Protein AF-A6JV77-F1 (afdb_monomer_lite)

pLDDT: mean 73.1, std 11.53, range [44.69, 89.31]

Foldseek 3Di:
DLCVQANVVVLVVLVVQLVVLVVQLVVLVVVDVVRNVRSVVSNVVSVVVSVVSVCVSVVVVCCCVPVNCVVVVVVVDPD

Structure (mmCIF, N/CA/C/O backbone):
data_AF-A6JV77-F1
#
_entry.id   AF-A6JV77-F1
#
loop_
_atom_site.group_PDB
_atom_site.id
_atom_site.type_symbol
_atom_site.label_atom_id
_atom_site.label_alt_id
_atom_site.label_comp_id
_atom_site.label_asym_id
_atom_site.label_entity_id
_atom_site.label_seq_id
_atom_site.pdbx_PDB_ins_code
_atom_site.Cartn_x
_atom_site.Cartn_y
_atom_site.Cartn_z
_atom_site.occupancy
_atom_site.B_iso_or_equiv
_atom_site.auth_seq_id
_atom_site.auth_comp_id
_atom_site.auth_asym_id
_atom_site.auth_atom_id
_atom_site.pdbx_PDB_model_num
ATOM 1 N N . MET A 1 1 ? -11.411 2.576 0.981 1.00 50.81 1 MET A N 1
ATOM 2 C CA . MET A 1 1 ? -11.433 1.576 2.073 1.00 50.81 1 MET A CA 1
ATOM 3 C C . MET A 1 1 ? -10.369 1.892 3.125 1.00 50.81 1 ME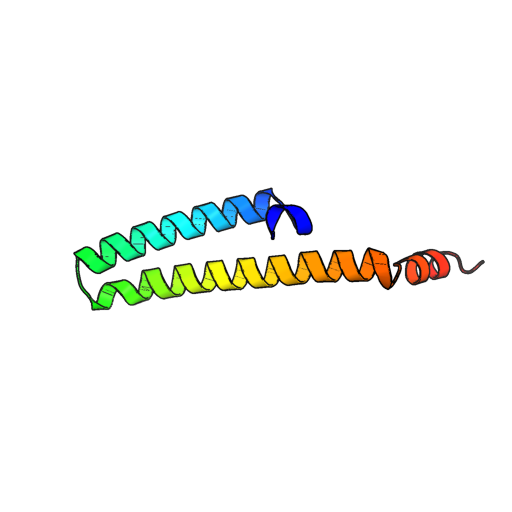T A C 1
ATOM 5 O O . MET A 1 1 ? -10.726 2.545 4.092 1.00 50.81 1 MET A O 1
ATOM 9 N N . ALA A 1 2 ? -9.076 1.585 2.937 1.00 55.88 2 ALA A N 1
ATOM 10 C CA . ALA A 1 2 ? -8.043 1.812 3.974 1.00 55.88 2 ALA A CA 1
ATOM 11 C C . ALA A 1 2 ? -7.978 3.251 4.545 1.00 55.88 2 ALA A C 1
ATOM 13 O O . ALA A 1 2 ? -7.800 3.431 5.746 1.00 55.88 2 ALA A O 1
ATOM 14 N N . GLY A 1 3 ? -8.174 4.279 3.709 1.00 59.12 3 GLY A N 1
ATOM 15 C CA . GLY A 1 3 ? -8.156 5.679 4.155 1.00 59.12 3 GLY A CA 1
ATOM 16 C C . GLY A 1 3 ? -9.345 6.105 5.024 1.00 59.12 3 GLY A C 1
ATOM 17 O O . GLY A 1 3 ? -9.187 6.998 5.846 1.00 59.12 3 GLY A O 1
ATOM 18 N N . TRP A 1 4 ? -10.506 5.458 4.882 1.00 60.28 4 TRP A N 1
ATOM 19 C CA . TRP A 1 4 ? -11.693 5.743 5.702 1.00 60.28 4 TRP A CA 1
ATOM 20 C C . TRP A 1 4 ? -11.701 4.956 7.011 1.00 60.28 4 TRP A C 1
ATOM 22 O O . TRP A 1 4 ? -12.139 5.475 8.031 1.00 60.28 4 TRP A O 1
ATOM 32 N N . TYR A 1 5 ? -11.206 3.716 6.986 1.00 60.12 5 TYR A N 1
ATOM 33 C CA . TYR A 1 5 ? -11.274 2.823 8.144 1.00 60.12 5 TYR A CA 1
ATOM 34 C C . TYR A 1 5 ? -10.029 2.856 9.038 1.00 60.12 5 TYR A C 1
ATOM 36 O O . TYR A 1 5 ? -10.141 2.510 10.208 1.00 60.12 5 TYR A O 1
ATOM 44 N N . PHE A 1 6 ? -8.860 3.262 8.522 1.00 63.09 6 PHE A N 1
ATOM 45 C CA . PHE A 1 6 ? -7.608 3.262 9.287 1.00 63.09 6 PHE A CA 1
ATOM 46 C C . PHE A 1 6 ? -6.994 4.660 9.414 1.00 63.09 6 PHE A C 1
ATOM 48 O O . PHE A 1 6 ? -7.044 5.262 10.482 1.00 63.09 6 PHE A O 1
ATOM 55 N N . ASN A 1 7 ? -6.414 5.200 8.337 1.00 70.06 7 ASN A N 1
ATOM 56 C CA . ASN A 1 7 ? -5.832 6.541 8.347 1.00 70.06 7 ASN A CA 1
ATOM 57 C C . ASN A 1 7 ? -5.646 7.075 6.919 1.00 70.06 7 ASN A C 1
ATOM 59 O O . ASN A 1 7 ? -4.932 6.483 6.103 1.00 70.06 7 ASN A O 1
ATOM 63 N N . GLN A 1 8 ? -6.266 8.218 6.628 1.00 77.00 8 GLN A N 1
ATOM 64 C CA . GLN A 1 8 ? -6.253 8.824 5.300 1.00 77.00 8 GLN A CA 1
ATOM 65 C C . GLN A 1 8 ? -4.845 9.239 4.851 1.00 77.00 8 GLN A C 1
ATOM 67 O O . GLN A 1 8 ? -4.499 9.033 3.689 1.00 77.00 8 GLN A O 1
ATOM 72 N N . VAL A 1 9 ? -4.001 9.752 5.751 1.00 78.62 9 VAL A N 1
ATOM 73 C CA . VAL A 1 9 ? -2.636 10.205 5.424 1.00 78.62 9 VAL A CA 1
ATOM 74 C C . VAL A 1 9 ? -1.766 9.025 4.997 1.00 78.62 9 VAL A C 1
ATOM 76 O O . VAL A 1 9 ? -1.145 9.065 3.936 1.00 78.62 9 VAL A O 1
ATOM 79 N N . PHE A 1 10 ? -1.794 7.928 5.757 1.00 73.50 10 PHE A N 1
ATOM 80 C CA . PHE A 1 10 ? -1.055 6.712 5.406 1.00 73.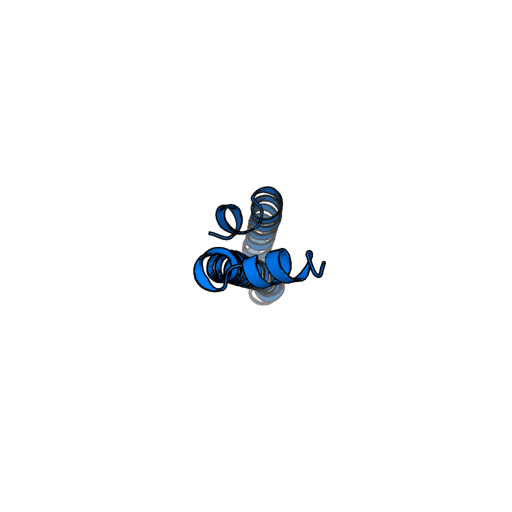50 10 PHE A CA 1
ATOM 81 C C . PHE A 1 10 ? -1.543 6.090 4.096 1.00 73.50 10 PHE A C 1
ATOM 83 O O . PHE A 1 10 ? -0.726 5.708 3.260 1.00 73.50 10 PHE A O 1
ATOM 90 N N . ALA A 1 11 ? -2.860 6.034 3.878 1.00 76.94 11 ALA A N 1
ATOM 91 C CA . ALA A 1 11 ? -3.420 5.531 2.626 1.00 76.94 11 ALA A CA 1
ATOM 92 C C . ALA A 1 11 ? -2.995 6.385 1.419 1.00 76.94 11 ALA A C 1
ATOM 94 O O . ALA A 1 11 ? -2.710 5.841 0.353 1.00 76.94 11 ALA A O 1
ATOM 95 N N . THR A 1 12 ? -2.904 7.706 1.594 1.00 82.56 12 THR A N 1
ATOM 96 C CA . THR A 1 12 ? -2.496 8.631 0.529 1.00 82.56 12 THR A CA 1
ATOM 97 C C . THR A 1 12 ? -1.002 8.496 0.227 1.00 82.56 12 THR A C 1
ATOM 99 O O . THR A 1 12 ? -0.630 8.346 -0.935 1.00 82.56 12 THR A O 1
ATOM 102 N N . CYS A 1 13 ? -0.143 8.434 1.252 1.00 84.62 13 CYS A N 1
ATOM 103 C CA . CYS A 1 13 ? 1.293 8.182 1.083 1.00 84.62 13 CYS A CA 1
ATOM 104 C C . CYS A 1 13 ? 1.573 6.835 0.395 1.00 84.62 13 CYS A C 1
ATOM 106 O O . CYS A 1 13 ? 2.372 6.771 -0.540 1.00 84.62 13 CYS A O 1
ATOM 108 N N . LEU A 1 14 ? 0.889 5.762 0.807 1.00 80.81 14 LEU A N 1
ATOM 109 C CA . LEU A 1 14 ? 1.014 4.446 0.170 1.00 80.81 14 LEU A CA 1
ATOM 110 C C . LEU A 1 14 ? 0.475 4.446 -1.268 1.00 80.81 14 LEU A C 1
ATOM 112 O O . LEU A 1 14 ? 1.066 3.813 -2.141 1.00 80.81 14 LEU A O 1
ATOM 116 N N . GLY A 1 15 ? -0.596 5.193 -1.543 1.00 83.94 15 GLY A N 1
ATOM 117 C CA . GLY A 1 15 ? -1.114 5.392 -2.898 1.00 83.94 15 GLY A CA 1
ATOM 118 C C . GLY A 1 15 ? -0.116 6.100 -3.820 1.00 83.94 15 GLY A C 1
ATOM 119 O O . GLY A 1 15 ? 0.100 5.657 -4.947 1.00 83.94 15 GLY A O 1
ATOM 120 N N . LEU A 1 16 ? 0.560 7.146 -3.336 1.00 87.31 16 LEU A N 1
ATOM 121 C CA . LEU A 1 16 ? 1.613 7.837 -4.091 1.00 87.31 16 LEU A CA 1
ATOM 122 C C . LEU A 1 16 ? 2.809 6.915 -4.374 1.00 87.31 16 LEU A C 1
ATOM 124 O O . LEU A 1 16 ? 3.296 6.860 -5.505 1.00 87.31 16 LEU A O 1
ATOM 128 N N . LEU A 1 17 ? 3.234 6.128 -3.380 1.00 83.62 17 LEU A N 1
ATOM 129 C CA . LEU A 1 17 ? 4.274 5.109 -3.558 1.00 83.62 17 LEU A CA 1
ATOM 130 C C . LEU A 1 17 ? 3.872 4.054 -4.599 1.00 83.62 17 LEU A C 1
ATOM 132 O O . LEU A 1 17 ? 4.706 3.637 -5.405 1.00 83.62 17 LEU A O 1
ATOM 136 N N . TYR A 1 18 ? 2.600 3.644 -4.624 1.00 84.62 18 TYR A N 1
ATOM 137 C CA . TYR A 1 18 ? 2.083 2.710 -5.625 1.00 84.62 18 TYR A CA 1
ATOM 138 C C . TYR A 1 18 ? 2.159 3.292 -7.041 1.00 84.62 18 TYR A C 1
ATOM 140 O O . TYR A 1 18 ? 2.617 2.608 -7.959 1.00 84.62 18 TYR A O 1
ATOM 148 N N . ILE A 1 19 ? 1.766 4.558 -7.223 1.00 86.38 19 ILE A N 1
ATOM 149 C CA . ILE A 1 19 ? 1.842 5.248 -8.521 1.00 86.38 19 ILE A CA 1
ATOM 150 C C . ILE A 1 19 ? 3.295 5.323 -9.001 1.00 86.38 19 ILE A C 1
ATOM 152 O O . ILE A 1 19 ? 3.578 5.000 -10.155 1.00 86.38 19 ILE A O 1
ATOM 156 N N . TYR A 1 20 ? 4.234 5.655 -8.111 1.00 84.31 20 TYR A N 1
ATOM 157 C CA . TYR A 1 20 ? 5.659 5.663 -8.441 1.00 84.31 20 TYR A CA 1
ATOM 158 C C . TYR A 1 20 ? 6.173 4.271 -8.847 1.00 84.31 20 TYR A C 1
ATOM 160 O O . TYR A 1 20 ? 6.854 4.123 -9.864 1.00 84.31 20 TYR A O 1
ATOM 168 N N . ALA A 1 21 ? 5.800 3.224 -8.104 1.00 78.50 21 ALA A N 1
ATOM 169 C CA . ALA A 1 21 ? 6.157 1.847 -8.443 1.00 78.50 21 ALA A CA 1
ATOM 170 C C . ALA A 1 21 ? 5.586 1.417 -9.807 1.00 78.50 21 ALA A C 1
ATOM 172 O O . ALA A 1 21 ? 6.272 0.737 -10.575 1.00 78.50 21 ALA A O 1
ATOM 173 N N . ARG A 1 22 ? 4.363 1.850 -10.146 1.00 80.31 22 ARG A N 1
ATOM 174 C CA . ARG A 1 22 ? 3.733 1.605 -11.455 1.00 80.31 22 ARG A CA 1
ATOM 175 C C . ARG A 1 22 ? 4.428 2.355 -12.584 1.00 80.31 22 ARG A C 1
ATOM 177 O O . ARG A 1 22 ? 4.639 1.764 -13.639 1.00 80.31 22 ARG A O 1
ATOM 184 N N . HIS A 1 23 ? 4.856 3.593 -12.353 1.00 83.38 23 HIS A N 1
ATOM 185 C CA . HIS A 1 23 ? 5.669 4.333 -13.317 1.00 83.38 23 HIS A CA 1
ATOM 186 C C . HIS A 1 23 ? 6.992 3.602 -13.600 1.00 83.38 23 HIS A C 1
ATOM 188 O O . HIS A 1 23 ? 7.356 3.379 -14.753 1.00 83.38 23 HIS A O 1
ATOM 194 N N . LYS A 1 24 ? 7.671 3.123 -12.547 1.00 78.38 24 LYS A N 1
ATOM 195 C CA . LYS A 1 24 ? 8.908 2.334 -12.674 1.00 78.38 24 LYS A CA 1
ATOM 196 C C . LYS A 1 24 ? 8.696 0.996 -13.390 1.00 78.38 24 LYS A C 1
ATOM 198 O O . LYS A 1 24 ? 9.557 0.573 -14.154 1.00 78.38 24 LYS A O 1
ATOM 203 N N . TYR A 1 25 ? 7.559 0.338 -13.161 1.00 74.69 25 TYR A N 1
ATOM 204 C CA . TYR A 1 25 ? 7.172 -0.876 -13.882 1.00 74.69 25 TYR A CA 1
ATOM 205 C C . TYR A 1 25 ? 7.013 -0.618 -15.385 1.00 74.69 25 TYR A C 1
ATOM 207 O O . TYR A 1 25 ? 7.536 -1.385 -16.187 1.00 74.69 25 TYR A O 1
ATOM 215 N N . PHE A 1 26 ? 6.328 0.468 -15.754 1.00 77.19 26 PHE A N 1
ATOM 216 C CA . PHE A 1 2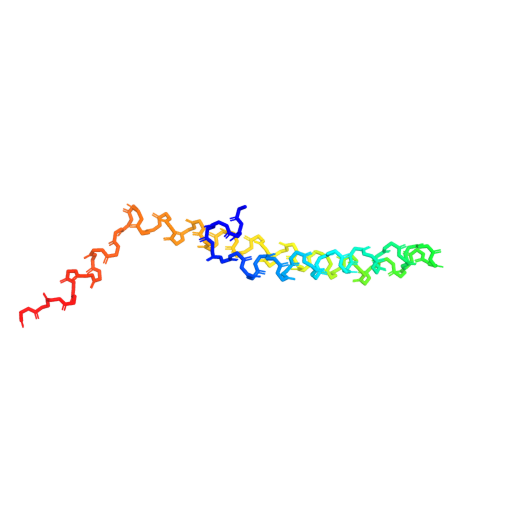6 ? 6.062 0.815 -17.151 1.00 77.19 26 PHE A CA 1
ATOM 217 C C . PHE A 1 26 ? 7.353 1.154 -17.903 1.00 77.19 26 PHE A C 1
ATOM 219 O O . PHE A 1 26 ? 7.594 0.640 -18.992 1.00 77.19 26 PHE A O 1
ATOM 226 N N . TRP A 1 27 ? 8.224 1.947 -17.274 1.00 78.81 27 TRP A N 1
ATOM 227 C CA . TRP A 1 27 ? 9.524 2.298 -17.843 1.00 78.81 27 TRP A CA 1
ATOM 228 C C . TRP A 1 27 ? 10.452 1.084 -17.964 1.00 78.81 27 TRP A C 1
ATOM 230 O O . TRP A 1 27 ? 11.093 0.886 -18.989 1.00 78.81 27 TRP A O 1
ATOM 240 N N . GLY A 1 28 ? 10.480 0.222 -16.941 1.00 76.56 28 GLY A N 1
ATOM 241 C CA . GLY A 1 28 ? 11.249 -1.021 -16.982 1.00 76.56 28 GLY A CA 1
ATOM 242 C C . GLY A 1 28 ? 10.757 -1.982 -18.065 1.00 76.56 28 GLY A C 1
ATOM 243 O O . GLY A 1 28 ? 11.575 -2.608 -18.727 1.00 76.56 28 GLY A O 1
ATOM 244 N N . TYR A 1 29 ? 9.440 -2.064 -18.287 1.00 67.56 29 TYR A N 1
ATOM 245 C CA . TYR A 1 29 ? 8.853 -2.871 -19.360 1.00 67.56 29 TYR A CA 1
ATOM 246 C C . TYR A 1 29 ? 9.222 -2.353 -20.755 1.00 67.56 29 TYR A C 1
ATOM 248 O O . TYR A 1 29 ? 9.505 -3.159 -21.637 1.00 67.56 29 TYR A O 1
ATOM 256 N N . ALA A 1 30 ? 9.258 -1.028 -20.938 1.00 74.19 30 ALA A N 1
ATOM 257 C CA . ALA A 1 30 ? 9.675 -0.402 -22.192 1.00 74.19 30 ALA A CA 1
ATOM 258 C C . ALA A 1 30 ? 11.151 -0.674 -22.532 1.00 74.19 30 ALA A C 1
ATOM 260 O O . ALA A 1 30 ? 11.516 -0.701 -23.702 1.00 74.19 30 ALA A O 1
ATOM 261 N N . GLU A 1 31 ? 11.992 -0.884 -21.519 1.00 78.19 31 GLU A N 1
ATOM 262 C CA . GLU A 1 31 ? 13.427 -1.096 -21.700 1.00 78.19 31 GLU A CA 1
ATOM 263 C C . GLU A 1 31 ? 13.795 -2.579 -21.888 1.00 78.19 31 GLU A C 1
ATOM 265 O O . GLU A 1 31 ? 14.577 -2.912 -22.773 1.00 78.19 31 GLU A O 1
ATOM 270 N N . ALA A 1 32 ? 13.245 -3.485 -21.071 1.00 74.25 32 ALA A N 1
ATOM 271 C CA . ALA A 1 32 ? 13.455 -4.927 -21.214 1.00 74.25 32 ALA A CA 1
ATOM 272 C C . ALA A 1 32 ? 12.382 -5.736 -20.470 1.00 74.25 32 ALA A C 1
ATOM 274 O O . ALA A 1 32 ? 12.038 -5.443 -19.323 1.00 74.25 32 ALA A O 1
ATOM 275 N N . ALA A 1 33 ? 11.923 -6.841 -21.064 1.00 69.75 33 ALA A N 1
ATOM 276 C CA . ALA A 1 33 ? 10.878 -7.684 -20.478 1.00 69.75 33 ALA A CA 1
ATOM 277 C C . ALA A 1 33 ? 11.225 -8.233 -19.074 1.00 69.75 33 ALA A C 1
ATOM 279 O O . ALA A 1 33 ? 10.320 -8.411 -18.256 1.00 69.75 33 ALA A O 1
ATOM 280 N N . GLU A 1 34 ? 12.508 -8.456 -18.760 1.00 72.31 34 GLU A N 1
ATOM 281 C CA . GLU A 1 34 ? 12.966 -8.887 -17.426 1.00 72.31 34 GLU A CA 1
ATOM 282 C C . GLU A 1 34 ? 12.907 -7.776 -16.366 1.00 72.31 34 GLU A C 1
ATOM 284 O O . GLU A 1 34 ? 12.574 -8.036 -15.205 1.00 72.31 34 GLU A O 1
ATOM 289 N N . LYS A 1 35 ? 13.140 -6.511 -16.748 1.00 70.12 35 LYS A N 1
ATOM 290 C CA . LYS A 1 35 ? 13.160 -5.369 -15.814 1.00 70.12 35 LYS A CA 1
ATOM 291 C C . LYS A 1 35 ? 11.780 -5.058 -15.215 1.00 70.12 35 LYS A C 1
ATOM 293 O O . LYS A 1 35 ? 11.683 -4.336 -14.220 1.00 70.12 35 LYS A O 1
ATOM 298 N N . ARG A 1 36 ? 10.707 -5.671 -15.734 1.00 67.44 36 ARG A N 1
ATOM 299 C CA . ARG A 1 36 ? 9.338 -5.561 -15.196 1.00 67.44 36 ARG A CA 1
ATOM 300 C C . ARG A 1 36 ? 9.194 -6.118 -13.773 1.00 67.44 36 ARG A C 1
ATOM 302 O O . ARG A 1 36 ? 8.346 -5.652 -13.016 1.00 67.44 36 ARG A O 1
ATOM 309 N N . ILE A 1 37 ? 9.992 -7.122 -13.392 1.00 74.94 37 ILE A N 1
ATOM 310 C CA . ILE A 1 37 ? 9.785 -7.888 -12.146 1.00 74.94 37 ILE A CA 1
ATOM 311 C C . ILE A 1 37 ? 9.976 -7.005 -10.906 1.00 74.94 37 ILE A C 1
ATOM 313 O O . ILE A 1 37 ? 9.259 -7.155 -9.915 1.00 74.94 37 ILE A O 1
ATOM 317 N N . ILE A 1 38 ? 10.897 -6.043 -10.974 1.00 76.44 38 ILE A N 1
ATOM 318 C CA . ILE A 1 38 ? 11.228 -5.152 -9.856 1.00 76.44 38 ILE A CA 1
ATOM 319 C C . ILE A 1 38 ? 10.055 -4.211 -9.549 1.00 76.44 38 ILE A C 1
ATOM 321 O O . ILE A 1 38 ? 9.603 -4.137 -8.405 1.00 76.44 38 ILE A O 1
ATOM 325 N N . GLY A 1 39 ? 9.511 -3.537 -10.570 1.00 73.69 39 GLY A N 1
ATOM 326 C CA . GLY A 1 39 ? 8.332 -2.677 -10.411 1.00 73.69 39 GLY A CA 1
ATOM 327 C C . GLY A 1 39 ? 7.078 -3.469 -10.023 1.00 73.69 39 GLY A C 1
ATOM 328 O O . GLY A 1 39 ? 6.262 -3.009 -9.223 1.00 73.69 39 GLY A O 1
ATOM 329 N N . PHE A 1 40 ? 6.959 -4.705 -10.517 1.00 76.69 40 PHE A N 1
ATOM 330 C CA . PHE A 1 40 ? 5.841 -5.586 -10.197 1.00 76.69 40 PHE A CA 1
ATOM 331 C C . PHE A 1 40 ? 5.850 -6.018 -8.726 1.00 76.69 40 PHE A C 1
ATOM 333 O O . PHE A 1 40 ? 4.849 -5.831 -8.040 1.00 76.69 40 PHE A O 1
ATOM 340 N N . ARG A 1 41 ? 6.987 -6.497 -8.199 1.00 81.94 41 ARG A N 1
ATOM 341 C CA . ARG A 1 41 ? 7.122 -6.871 -6.777 1.00 81.94 41 ARG A CA 1
ATOM 342 C C . ARG A 1 41 ? 6.885 -5.689 -5.837 1.00 81.94 41 ARG A C 1
ATOM 344 O O . ARG A 1 41 ? 6.226 -5.863 -4.817 1.00 81.94 41 ARG A O 1
ATOM 351 N N . LEU A 1 42 ? 7.369 -4.495 -6.191 1.00 79.00 42 LEU A N 1
ATOM 352 C CA . LEU A 1 42 ? 7.116 -3.274 -5.417 1.00 79.00 42 LEU A CA 1
ATOM 353 C C . LEU A 1 42 ? 5.625 -2.921 -5.377 1.00 79.00 42 LEU A C 1
ATOM 355 O O . LEU A 1 42 ? 5.076 -2.696 -4.303 1.00 79.00 42 LEU A O 1
ATOM 359 N N . SER A 1 43 ? 4.953 -2.918 -6.531 1.00 79.69 43 SER A N 1
ATOM 360 C CA . SER A 1 43 ? 3.517 -2.619 -6.592 1.00 79.69 43 SER A CA 1
ATOM 361 C C . SER A 1 43 ? 2.658 -3.667 -5.871 1.00 79.69 43 SER A C 1
ATOM 363 O O . SER A 1 43 ? 1.720 -3.294 -5.168 1.00 79.69 43 SER A O 1
ATOM 365 N N . LEU A 1 44 ? 3.016 -4.954 -5.964 1.00 84.75 44 LEU A N 1
ATOM 366 C CA . LEU A 1 44 ? 2.393 -6.039 -5.199 1.00 84.75 44 LEU A CA 1
ATOM 367 C C . LEU A 1 44 ? 2.579 -5.871 -3.689 1.00 84.75 44 LEU A C 1
ATOM 369 O O . LEU A 1 44 ? 1.620 -6.043 -2.945 1.00 84.75 44 LEU A O 1
ATOM 373 N N . GLY A 1 45 ? 3.783 -5.514 -3.234 1.00 87.88 45 GLY A N 1
ATOM 374 C CA . GLY A 1 45 ? 4.055 -5.282 -1.815 1.00 87.88 45 GLY A CA 1
ATOM 375 C C . GLY A 1 45 ? 3.228 -4.128 -1.245 1.00 87.88 45 GLY A C 1
ATOM 376 O O . GLY A 1 45 ? 2.650 -4.252 -0.167 1.00 87.88 45 GLY A O 1
ATOM 377 N N . ILE A 1 46 ? 3.105 -3.030 -1.996 1.00 83.50 46 ILE A N 1
ATOM 378 C CA . ILE A 1 46 ? 2.300 -1.872 -1.586 1.00 83.50 46 ILE A CA 1
ATOM 379 C C . ILE A 1 46 ? 0.805 -2.219 -1.567 1.00 83.50 46 ILE A C 1
ATOM 381 O O . ILE A 1 46 ? 0.104 -1.837 -0.632 1.00 83.50 46 ILE A O 1
ATOM 385 N N . LEU A 1 47 ? 0.322 -2.983 -2.554 1.00 84.75 47 LEU A N 1
ATOM 386 C CA . LEU A 1 47 ? -1.049 -3.497 -2.561 1.00 84.75 47 LEU A CA 1
ATOM 387 C C . LEU A 1 47 ? -1.318 -4.403 -1.357 1.00 84.75 47 LEU A C 1
ATOM 389 O O . LEU A 1 47 ? -2.302 -4.186 -0.660 1.00 84.75 47 LEU A O 1
ATOM 393 N N . ALA A 1 48 ? -0.430 -5.356 -1.068 1.00 89.31 48 ALA A N 1
ATOM 394 C CA . ALA A 1 48 ? -0.564 -6.244 0.084 1.00 89.31 48 ALA A CA 1
ATOM 395 C C . ALA A 1 48 ? -0.610 -5.460 1.406 1.00 89.31 48 ALA A C 1
ATOM 397 O O . ALA A 1 48 ? -1.480 -5.714 2.237 1.00 89.31 48 AL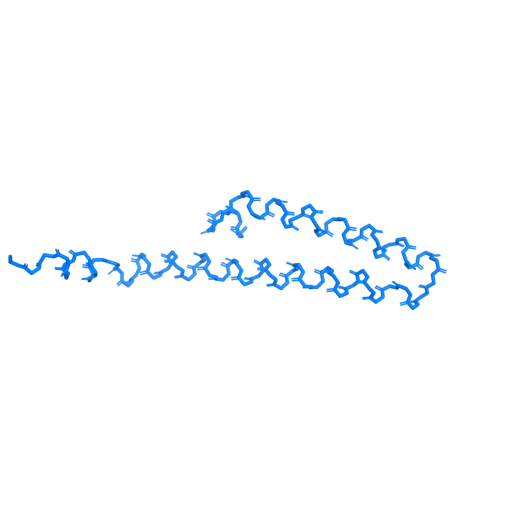A A O 1
ATOM 398 N N . L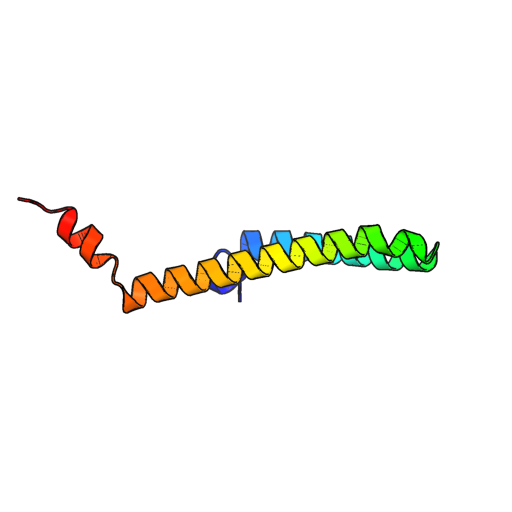EU A 1 49 ? 0.261 -4.459 1.578 1.00 82.88 49 LEU A N 1
ATOM 399 C CA . LEU A 1 49 ? 0.244 -3.572 2.746 1.00 82.88 49 LEU A CA 1
ATOM 400 C C . LEU A 1 49 ? -1.073 -2.798 2.868 1.00 82.88 49 LEU A C 1
ATOM 402 O O . LEU A 1 49 ? -1.659 -2.752 3.949 1.00 82.88 49 LEU A O 1
ATOM 406 N N . LEU A 1 50 ? -1.568 -2.221 1.770 1.00 82.38 50 LEU A N 1
ATOM 407 C CA . LEU A 1 50 ? -2.859 -1.526 1.743 1.00 82.38 50 LEU A CA 1
ATOM 408 C C . LEU A 1 50 ? -4.021 -2.463 2.094 1.00 82.38 50 LEU A C 1
ATOM 410 O O . LEU A 1 50 ? -4.933 -2.050 2.811 1.00 82.38 50 LEU A O 1
ATOM 414 N N . THR A 1 51 ? -3.987 -3.714 1.632 1.00 84.94 51 THR A N 1
ATOM 415 C CA . THR A 1 51 ? -4.987 -4.731 1.971 1.00 84.94 51 THR A CA 1
ATOM 416 C C . THR A 1 51 ? -4.935 -5.090 3.453 1.00 84.94 51 THR A C 1
ATOM 418 O O . THR A 1 51 ? -5.978 -5.092 4.100 1.00 84.94 51 THR A O 1
ATOM 421 N N . VAL A 1 52 ? -3.747 -5.320 4.021 1.00 86.19 52 VAL A N 1
ATOM 422 C CA . VAL A 1 52 ? -3.586 -5.613 5.457 1.00 86.19 52 VAL A CA 1
ATOM 423 C C . VAL A 1 52 ? -4.090 -4.451 6.313 1.00 86.19 52 VAL A C 1
ATOM 425 O O . VAL A 1 52 ? -4.849 -4.668 7.254 1.00 86.19 52 VAL A O 1
ATOM 428 N N . LEU A 1 53 ? -3.748 -3.210 5.955 1.00 80.00 53 LEU A N 1
ATOM 429 C CA . LEU A 1 53 ? -4.238 -2.009 6.641 1.00 80.00 53 LEU A CA 1
ATOM 430 C C . LEU A 1 53 ? -5.759 -1.853 6.531 1.00 80.00 53 LEU A C 1
ATOM 432 O O . LEU A 1 53 ? -6.408 -1.454 7.496 1.00 80.00 53 LEU A O 1
ATOM 436 N N . ALA A 1 54 ? -6.345 -2.176 5.375 1.00 80.44 54 ALA A N 1
ATOM 437 C CA . ALA A 1 54 ? -7.793 -2.158 5.198 1.00 80.44 54 ALA A CA 1
ATOM 438 C C . ALA A 1 54 ? -8.484 -3.211 6.075 1.00 80.44 54 ALA A C 1
ATOM 440 O O . ALA A 1 54 ? -9.454 -2.882 6.753 1.00 80.44 54 ALA A O 1
ATOM 441 N N . VAL A 1 55 ? -7.972 -4.446 6.093 1.00 85.62 55 VAL A N 1
ATOM 442 C CA . VAL A 1 55 ? -8.511 -5.540 6.914 1.00 85.62 55 VAL A CA 1
ATOM 443 C C . VAL A 1 55 ? -8.400 -5.204 8.396 1.00 85.62 55 VAL A C 1
ATOM 445 O O . VAL A 1 55 ? -9.383 -5.347 9.112 1.00 85.62 55 VAL A O 1
ATOM 448 N N . LEU A 1 56 ? -7.254 -4.688 8.848 1.00 81.00 56 LEU A N 1
ATOM 449 C CA . LEU A 1 56 ? -7.071 -4.241 10.230 1.00 81.00 56 LEU A CA 1
ATOM 450 C C . LEU A 1 56 ? -8.023 -3.099 10.595 1.00 81.00 56 LEU A C 1
ATOM 452 O O . LEU A 1 56 ? -8.639 -3.145 11.651 1.00 81.00 56 LEU A O 1
ATOM 456 N N . GLY A 1 57 ? -8.183 -2.090 9.734 1.00 80.62 57 GLY A N 1
ATOM 457 C CA . GLY A 1 57 ? -9.106 -0.981 9.990 1.00 80.62 57 GLY A CA 1
ATOM 458 C C . GLY A 1 57 ? -10.562 -1.437 10.106 1.00 80.62 57 GLY A C 1
ATOM 459 O O . GLY A 1 57 ? -11.269 -1.027 11.026 1.00 80.62 57 GLY A O 1
ATOM 460 N N . VAL A 1 58 ? -11.000 -2.323 9.207 1.00 80.94 58 VAL A N 1
ATOM 461 C CA . VAL A 1 58 ? -12.354 -2.892 9.243 1.00 80.94 58 VAL A CA 1
ATOM 462 C C . VAL A 1 58 ? -12.532 -3.792 10.463 1.00 80.94 58 VAL A C 1
ATOM 464 O O . VAL A 1 58 ? -13.516 -3.631 11.173 1.00 80.94 58 VAL A O 1
ATOM 467 N N . ALA A 1 59 ? -11.579 -4.681 10.754 1.00 82.00 59 ALA A N 1
ATOM 468 C CA . ALA A 1 59 ? -11.641 -5.578 11.905 1.00 82.00 59 ALA A CA 1
ATOM 469 C C . ALA A 1 59 ? -11.669 -4.809 13.231 1.00 82.00 59 ALA A C 1
ATOM 471 O O . ALA A 1 59 ? -12.484 -5.125 14.087 1.00 82.00 59 ALA A O 1
ATOM 472 N N . SER A 1 60 ? -10.845 -3.768 13.386 1.00 75.38 60 SER A N 1
ATOM 473 C CA . SER A 1 60 ? -10.843 -2.923 14.585 1.00 75.38 60 SER A CA 1
ATOM 474 C C . SER A 1 60 ? -12.172 -2.198 14.778 1.00 75.38 60 SER A C 1
ATOM 476 O O . SER A 1 60 ? -12.696 -2.190 15.884 1.00 75.38 60 SER A O 1
ATOM 478 N N . ARG A 1 61 ? -12.752 -1.629 13.710 1.00 73.81 61 ARG A N 1
ATOM 479 C CA . ARG A 1 61 ? -14.082 -1.001 13.775 1.00 73.81 61 ARG A CA 1
ATOM 480 C C . ARG A 1 61 ? -15.179 -2.013 14.078 1.00 73.81 61 ARG A C 1
ATOM 482 O O . ARG A 1 61 ? -16.055 -1.726 14.877 1.00 73.81 61 ARG A O 1
ATOM 489 N N . PHE A 1 62 ? -15.107 -3.196 13.477 1.00 79.19 62 PHE A N 1
ATOM 490 C CA . PHE A 1 62 ? -16.068 -4.265 13.716 1.00 79.19 62 PHE A CA 1
ATOM 491 C C . PHE A 1 62 ? -15.984 -4.785 15.156 1.00 79.19 62 PHE A C 1
ATOM 493 O O . PHE A 1 62 ? -17.015 -4.992 15.783 1.00 79.19 62 PHE A O 1
ATOM 500 N N . LEU A 1 63 ? -14.777 -4.945 15.710 1.00 73.50 63 LEU A N 1
ATOM 501 C CA . LEU A 1 63 ? -14.583 -5.302 17.117 1.00 73.50 63 LEU A CA 1
ATOM 502 C C . LEU A 1 63 ? -15.068 -4.204 18.069 1.00 73.50 63 LEU A C 1
ATOM 504 O O . LEU A 1 63 ? -15.624 -4.531 19.107 1.00 73.50 63 LEU A O 1
ATOM 508 N N . ASP A 1 64 ? -14.863 -2.929 17.746 1.00 72.56 64 ASP A N 1
ATOM 509 C CA . ASP A 1 64 ? -15.337 -1.821 18.583 1.00 72.56 64 ASP A CA 1
ATOM 510 C C . ASP A 1 64 ? -16.875 -1.752 18.599 1.00 72.56 64 ASP A C 1
ATOM 512 O O . ASP A 1 64 ? -17.479 -1.626 19.659 1.00 72.56 64 ASP A O 1
ATOM 516 N N . GLU A 1 65 ? -17.511 -1.933 17.436 1.00 73.12 65 GLU A N 1
ATOM 517 C CA . GLU A 1 65 ? -18.971 -1.893 17.276 1.00 73.12 65 GLU A CA 1
ATOM 518 C C . GLU A 1 65 ? -19.677 -3.140 17.850 1.00 73.12 65 GLU A C 1
ATOM 520 O O . GLU A 1 65 ? -20.744 -3.022 18.444 1.00 73.12 65 GLU A O 1
ATOM 525 N N . TYR A 1 66 ? -19.104 -4.342 17.679 1.00 70.50 66 TYR A N 1
ATOM 526 C CA . TYR A 1 66 ? -19.749 -5.610 18.068 1.00 70.50 66 TYR A CA 1
ATOM 527 C C . TYR A 1 66 ? -19.189 -6.253 19.335 1.00 70.50 66 TYR A C 1
ATOM 529 O O . TYR A 1 66 ? -19.930 -6.914 20.061 1.00 70.50 66 TYR A O 1
ATOM 537 N N . LEU A 1 67 ? -17.882 -6.139 19.575 1.00 63.31 67 LEU A N 1
ATOM 538 C CA . LEU A 1 67 ? -17.214 -6.777 20.715 1.00 63.31 67 LEU A CA 1
ATOM 539 C C . LEU A 1 67 ? -17.056 -5.838 21.911 1.00 63.31 67 LEU A C 1
ATOM 541 O O . LEU A 1 67 ? -16.586 -6.276 22.957 1.00 63.31 67 LEU A O 1
ATOM 545 N N . ASP A 1 68 ? -17.450 -4.581 21.727 1.00 58.00 68 ASP A N 1
ATOM 546 C CA . ASP A 1 68 ? -17.491 -3.501 22.690 1.00 58.00 68 ASP A CA 1
ATOM 547 C C . ASP A 1 68 ? -16.286 -3.496 23.648 1.00 58.00 68 ASP A C 1
ATOM 549 O O . ASP A 1 68 ? -16.235 -4.154 24.699 1.00 58.00 68 ASP A O 1
ATOM 553 N N . PHE A 1 69 ? -15.319 -2.634 23.331 1.00 54.94 69 PHE A N 1
ATOM 554 C CA . PHE A 1 69 ? -14.291 -2.191 24.274 1.00 54.94 69 PHE A CA 1
ATOM 555 C C . PHE A 1 69 ? -14.884 -1.688 25.623 1.00 54.94 69 PHE A C 1
ATOM 557 O O . PHE A 1 69 ? -14.121 -1.380 26.543 1.00 54.94 69 PHE A O 1
ATOM 564 N N . HIS A 1 70 ? -16.213 -1.659 25.820 1.00 51.56 70 HIS A N 1
ATOM 565 C CA . HIS A 1 70 ? -16.895 -1.680 27.115 1.00 51.56 70 HIS A CA 1
ATOM 566 C C . HIS A 1 70 ? -16.381 -2.738 28.078 1.00 51.56 70 HIS A C 1
ATOM 568 O O . HIS A 1 70 ? -16.425 -2.443 29.266 1.00 51.56 70 HIS A O 1
ATOM 574 N N . VAL A 1 71 ? -15.878 -3.911 27.672 1.00 54.06 71 VAL A N 1
ATOM 575 C CA . VAL A 1 71 ? -15.259 -4.819 28.664 1.00 54.06 71 VAL A CA 1
ATOM 576 C C . VAL A 1 71 ? -14.005 -4.170 29.249 1.00 54.06 71 VAL A C 1
ATOM 578 O O . VAL A 1 71 ? -13.865 -4.113 30.467 1.00 54.06 71 VAL A O 1
ATOM 581 N N . ALA A 1 72 ? -13.151 -3.561 28.423 1.00 54.25 72 ALA A N 1
ATOM 582 C CA . ALA A 1 72 ? -11.970 -2.839 28.897 1.00 54.25 72 ALA A CA 1
ATOM 583 C C . ALA A 1 72 ? -12.331 -1.554 29.670 1.00 54.25 72 ALA A C 1
ATOM 585 O O . ALA A 1 72 ? -11.636 -1.192 30.618 1.00 54.25 72 ALA A O 1
ATOM 586 N N . LYS A 1 73 ? -13.438 -0.881 29.326 1.00 52.69 73 LYS A N 1
ATOM 587 C CA . LYS A 1 73 ? -13.932 0.302 30.055 1.00 52.69 73 LYS A CA 1
ATOM 588 C C . LYS A 1 73 ? -14.632 -0.060 31.376 1.00 52.69 73 LYS A C 1
ATOM 590 O O . LYS A 1 73 ? -14.469 0.672 32.349 1.00 52.69 73 LYS A O 1
ATOM 595 N N . LYS A 1 74 ? -15.333 -1.201 31.447 1.00 51.44 74 LYS A N 1
ATOM 596 C CA . LYS A 1 74 ? -15.884 -1.783 32.688 1.00 51.44 74 LYS A CA 1
ATOM 597 C C . LYS A 1 74 ? -14.779 -2.306 33.599 1.00 51.44 74 LYS A C 1
ATOM 599 O O . LYS A 1 74 ? -14.876 -2.126 34.804 1.00 51.44 74 LYS A O 1
ATOM 604 N N . LEU A 1 75 ? -13.714 -2.889 33.047 1.00 55.06 75 LEU A N 1
ATOM 605 C CA . LEU A 1 75 ? -12.595 -3.409 33.837 1.00 55.06 75 LEU A CA 1
ATOM 606 C C . LEU A 1 75 ? -11.657 -2.308 34.359 1.00 55.06 75 LEU A C 1
ATOM 608 O O . LEU A 1 75 ? -10.916 -2.549 35.303 1.00 55.06 75 LEU A O 1
ATOM 612 N N . LYS A 1 76 ? -11.691 -1.096 33.780 1.00 51.88 76 LYS A N 1
ATOM 613 C CA . LYS A 1 76 ? -10.932 0.074 34.269 1.00 51.88 76 LYS A CA 1
ATOM 614 C C . LYS A 1 76 ? -11.571 0.771 35.479 1.00 51.88 76 LYS A C 1
ATOM 616 O O . LYS A 1 76 ? -10.996 1.725 35.994 1.00 51.88 76 LYS A O 1
ATOM 621 N N . ARG A 1 77 ? -12.739 0.301 35.933 1.00 52.66 77 ARG A N 1
ATOM 622 C CA . ARG A 1 77 ? -13.297 0.583 37.262 1.00 52.66 77 ARG A CA 1
ATOM 623 C C . ARG A 1 77 ? -13.518 -0.733 38.020 1.00 52.66 77 ARG A C 1
ATOM 625 O O . ARG A 1 77 ? -14.658 -1.183 38.127 1.00 52.66 77 ARG A O 1
ATOM 632 N N . PRO A 1 78 ? -12.473 -1.363 38.570 1.00 47.75 78 PRO A N 1
ATOM 633 C CA . PRO A 1 78 ? -12.650 -2.088 39.811 1.00 47.75 78 PRO A CA 1
ATOM 634 C C . PRO A 1 78 ? -12.607 -1.033 40.923 1.00 47.75 78 PRO A C 1
ATOM 636 O O . PRO A 1 78 ? -11.593 -0.362 41.046 1.00 47.75 78 PRO A O 1
ATOM 639 N N . PHE A 1 79 ? -13.733 -0.833 41.611 1.00 44.69 79 PHE A N 1
ATOM 640 C CA . PHE A 1 79 ? -13.844 -0.159 42.916 1.00 44.69 79 PHE A CA 1
ATOM 641 C C . PHE A 1 79 ? -12.794 0.913 43.263 1.00 44.69 79 PHE A C 1
ATOM 643 O O . PHE A 1 79 ? -11.662 0.554 43.654 1.00 44.69 79 PHE A O 1
#

Secondary structure (DSSP, 8-state):
-HHHHT-HHHHHHHHHHHHHHHHHHHHHHHH-GGGHHHHHHHHHHHHHHHHHHHHHHHHHHHHHHHS-THHHHHHT---

Organism: Rattus norvegicus (NCBI:txid10116)

Sequence (79 aa):
MAGWYFNQVFATCLGLLYIYARHKYFWGYAEAAEKRIIGFRLSLGILALLTVLAVLGVASRFLDEYLDFHVAKKLKRPF

Radius of gyration: 19.24 Å; chains: 1; bounding box: 33×19×65 Å

InterPro domains:
  IPR001129 Membrane-associated, eicosanoid/glutathione metabolism (MAPEG) protein [PF01124] (2-55)
  IPR023352 Membran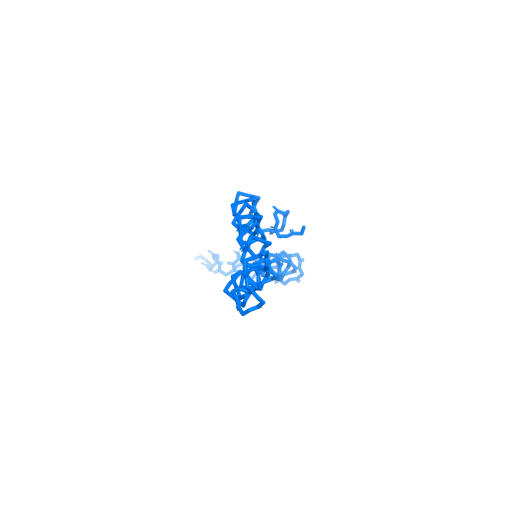e associated eicosanoid/glutathione metabolism-like domain superfamily [G3DSA:1.20.120.550] (1-77)
  IPR023352 Membrane associated eicosanoid/glutathione metabolism-like domain superfamily [SSF161084] (1-67)
  IPR050997 Membrane-associated proteins in eicosanoid and glutathione metabolism [PTHR10250] (1-68)